Protein AF-A0A8S3X7R7-F1 (afdb_monomer)

Nearest PDB structures (foldseek):
  7pel-assembly1_E  TM=5.005E-01  e=1.404E-01  Simian T-lymphotropic virus 1
  1g5r-assembly1_A  TM=3.164E-01  e=2.857E+00  Salmonella enterica subsp. enterica serovar Typhimurium
  6lhm-assembly2_B  TM=2.869E-01  e=7.509E+00  Homo sapiens

Solvent-accessible surface area (backbone atoms only — not comparable to full-atom values): 9843 Å² total; per-residue (Å²): 130,89,85,86,84,90,83,76,96,70,80,46,75,48,43,58,48,53,54,53,45,43,74,74,70,60,42,27,81,91,52,63,39,82,46,80,44,70,63,54,79,78,71,70,49,66,67,43,53,52,52,29,53,76,38,16,34,46,78,44,64,46,65,82,93,42,48,78,58,58,32,34,54,62,64,37,33,50,62,49,28,53,51,38,32,53,50,41,51,53,52,50,42,70,77,36,78,97,58,78,92,49,80,88,48,47,62,62,39,44,51,58,14,41,69,69,30,73,40,72,66,35,53,53,52,8,30,39,74,37,19,66,40,69,77,36,94,72,74,61,63,72,80,76,48,59,86,48,60,89,72,63,72,81,81,76,75,77,82,78,77,81,131

Secondary structure (DSSP, 8-state):
------S-S---HHHHHHHHHHHHH---SSS-EEEEEE--GGG--HHHHHHHHHTTEEEEEEPTT-HHHH-HIIIIIHHHHHHHHHHHHHHHHHHSTT----HHHHHHHHHHHHHHH--HHHHHHHHHHTTTTTT-TTSS-GGGTGGGGGGPPPP--------

Mean predicted aligned error: 9.91 Å

Foldseek 3Di:
DDDDDDDDPDCQPLQVVLVVCCVPVVAALVRAAEDEEAPDPSNDDPVSCVVCVHRRYHYDHDDPPCCCQQPLCNVQQVVQLVVQLVVLLVVVCVVPPPDHDDPVCSVVSSVRSCVVRVDPVSNQVSCVRNCNVVNDPCSDPPVVCVVCVVVDDPPDDDPPDDD

Radius of gyration: 20.89 Å; Cα contacts (8 Å, |Δi|>4): 149; chains: 1; bounding box: 46×52×68 Å

Sequence (163 aa):
MVLDNCTSCHATILEKLVVHFQLHVKASLDDKVLLIADGHISHKGIESLTFAKEHGIIMVCLPPHCTHRMQPLDVSFYGPLKTYFNQEVSTWLKSHPGRVVTHFQIGAILNKAYGKAATVQTAVNGFQKTGLWPVDPYIFPDYLFEPAETTNIPMQQDRVDPE

pLDDT: mean 81.89, std 16.82, range [25.0, 97.25]

InterPro domains:
  IPR004875 DDE superfamily endonuclease domain [PF03184] (12-94)
  IPR050863 Centromere and Transposable Element-Derived Protein [PTHR19303] (28-135)

Structure (mmCIF, N/CA/C/O backbone):
data_AF-A0A8S3X7R7-F1
#
_entry.id   AF-A0A8S3X7R7-F1
#
loop_
_atom_site.group_PDB
_atom_site.id
_atom_site.type_symbol
_atom_site.label_atom_id
_atom_site.label_alt_id
_atom_site.label_comp_id
_atom_site.label_asym_id
_atom_site.label_entity_id
_atom_site.label_seq_id
_atom_site.pdbx_PDB_ins_code
_atom_site.Cartn_x
_atom_site.Cartn_y
_atom_site.Cartn_z
_atom_site.occupancy
_atom_site.B_iso_or_equiv
_atom_site.auth_seq_id
_atom_site.auth_comp_id
_atom_site.auth_asym_id
_atom_site.auth_atom_id
_atom_site.pdbx_PDB_model_num
ATOM 1 N N . MET A 1 1 ? -7.169 26.586 -6.317 1.00 26.69 1 MET A N 1
ATOM 2 C CA . MET A 1 1 ? -7.750 27.496 -5.312 1.00 26.69 1 MET A CA 1
ATOM 3 C C . MET A 1 1 ? -6.605 27.900 -4.408 1.00 26.69 1 MET A C 1
ATOM 5 O O . MET A 1 1 ? -5.852 27.023 -4.006 1.00 26.69 1 MET A O 1
ATOM 9 N N . VAL A 1 2 ? -6.386 29.205 -4.284 1.00 25.00 2 VAL A N 1
ATOM 10 C CA . VAL A 1 2 ? -5.193 29.835 -3.705 1.00 25.00 2 VAL A CA 1
ATOM 11 C C . VAL A 1 2 ? -4.925 29.290 -2.300 1.00 25.00 2 VAL A C 1
ATOM 13 O O . VAL A 1 2 ? -5.784 29.375 -1.429 1.00 25.00 2 VAL A O 1
ATOM 16 N N . LEU A 1 3 ? -3.746 28.696 -2.125 1.00 35.28 3 LEU A N 1
ATOM 17 C CA . LEU A 1 3 ? -3.129 28.476 -0.824 1.00 35.28 3 LEU A CA 1
ATOM 18 C C . LEU A 1 3 ? -2.437 29.787 -0.462 1.00 35.28 3 LEU A C 1
ATOM 20 O O . LEU A 1 3 ? -1.633 30.231 -1.270 1.00 35.28 3 LEU A O 1
ATOM 24 N N . ASP A 1 4 ? -2.782 30.386 0.680 1.00 36.09 4 ASP A N 1
ATOM 25 C CA . ASP A 1 4 ? -1.865 31.174 1.520 1.00 36.09 4 ASP A CA 1
ATOM 26 C C . ASP A 1 4 ? -2.567 31.632 2.812 1.00 36.09 4 AS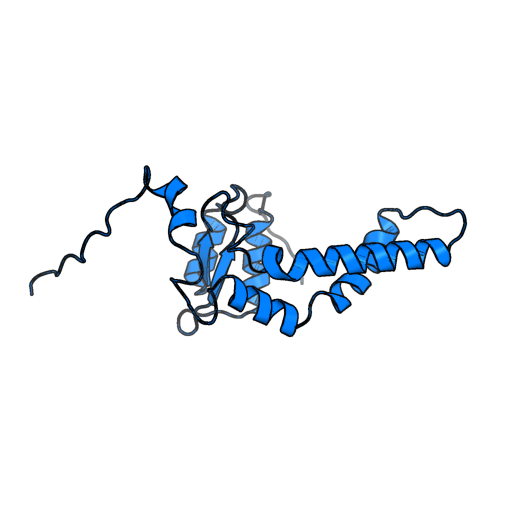P A C 1
ATOM 28 O O . ASP A 1 4 ? -3.463 32.474 2.790 1.00 36.09 4 ASP A O 1
ATOM 32 N N . ASN A 1 5 ? -2.170 31.054 3.953 1.00 36.00 5 ASN A N 1
ATOM 33 C CA . ASN A 1 5 ? -1.426 31.780 4.992 1.00 36.00 5 ASN A CA 1
ATOM 34 C C . ASN A 1 5 ? -1.022 30.850 6.151 1.00 36.00 5 ASN A C 1
ATOM 36 O O . ASN A 1 5 ? -1.768 30.594 7.089 1.00 36.00 5 ASN A O 1
ATOM 40 N N . CYS A 1 6 ? 0.199 30.337 6.010 1.00 37.16 6 CYS A N 1
ATOM 41 C CA . CYS A 1 6 ? 1.235 30.138 7.024 1.00 37.16 6 CYS A CA 1
ATOM 42 C C . CYS A 1 6 ? 0.872 30.349 8.515 1.00 37.16 6 CYS A C 1
ATOM 44 O O . CYS A 1 6 ? 0.793 31.483 8.976 1.00 37.16 6 CYS A O 1
ATOM 46 N N . THR A 1 7 ? 0.891 29.255 9.286 1.00 37.75 7 THR A N 1
ATOM 47 C CA . THR A 1 7 ? 1.747 29.115 10.482 1.00 37.75 7 THR A CA 1
ATOM 48 C C . THR A 1 7 ? 2.221 27.661 10.588 1.00 37.75 7 THR A C 1
ATOM 50 O O . THR A 1 7 ? 1.406 26.747 10.631 1.00 37.75 7 THR A O 1
ATOM 53 N N . SER A 1 8 ? 3.539 27.459 10.654 1.00 36.00 8 SER A N 1
ATOM 54 C CA . SER A 1 8 ? 4.262 26.179 10.798 1.00 36.00 8 SER A CA 1
ATOM 55 C C . SER A 1 8 ? 4.429 25.327 9.526 1.00 36.00 8 SER A C 1
ATOM 57 O O . SER A 1 8 ? 3.839 24.286 9.260 1.00 36.00 8 SER A O 1
ATOM 59 N N . CYS A 1 9 ? 5.355 25.808 8.714 1.00 41.84 9 CYS A N 1
ATOM 60 C CA . CYS A 1 9 ? 6.071 25.090 7.679 1.00 41.84 9 CYS A CA 1
ATOM 61 C C . CYS A 1 9 ? 6.810 23.854 8.235 1.00 41.84 9 CYS A C 1
ATOM 63 O O . CYS A 1 9 ? 7.997 23.930 8.518 1.00 41.84 9 CYS A O 1
ATOM 65 N N . HIS A 1 10 ? 6.116 22.718 8.358 1.00 44.34 10 HIS A N 1
ATOM 66 C CA . HIS A 1 10 ? 6.629 21.368 8.063 1.00 44.34 10 HIS A CA 1
ATOM 67 C C . HIS A 1 10 ? 5.488 20.334 8.085 1.00 44.34 10 HIS A C 1
ATOM 69 O O . HIS A 1 10 ? 5.605 19.298 8.732 1.00 44.34 10 HIS A O 1
ATOM 75 N N . ALA A 1 11 ? 4.382 20.606 7.374 1.00 52.28 11 ALA A N 1
ATOM 76 C CA . ALA A 1 11 ? 3.278 19.652 7.302 1.00 52.28 11 ALA A CA 1
ATOM 77 C C . ALA A 1 11 ? 3.799 18.289 6.834 1.00 52.28 11 ALA A C 1
ATOM 79 O O . ALA A 1 11 ? 4.305 18.153 5.706 1.00 52.28 11 ALA A O 1
ATOM 80 N N . THR A 1 12 ? 3.747 17.311 7.734 1.00 68.25 12 THR A N 1
ATOM 81 C CA . THR A 1 12 ? 4.330 15.994 7.504 1.00 68.25 12 THR A CA 1
ATOM 82 C C . THR A 1 12 ? 3.596 15.308 6.349 1.00 68.25 12 THR A C 1
ATOM 84 O O . THR A 1 12 ? 2.439 15.608 6.045 1.00 68.25 12 THR A O 1
ATOM 87 N N . ILE A 1 13 ? 4.263 14.381 5.651 1.00 76.12 13 ILE A N 1
ATOM 88 C CA . ILE A 1 13 ? 3.635 13.599 4.564 1.00 76.12 13 ILE A CA 1
ATOM 89 C C . ILE A 1 13 ? 2.326 12.952 5.048 1.00 76.12 13 ILE A C 1
ATOM 91 O O . ILE A 1 13 ? 1.363 12.862 4.289 1.00 76.12 1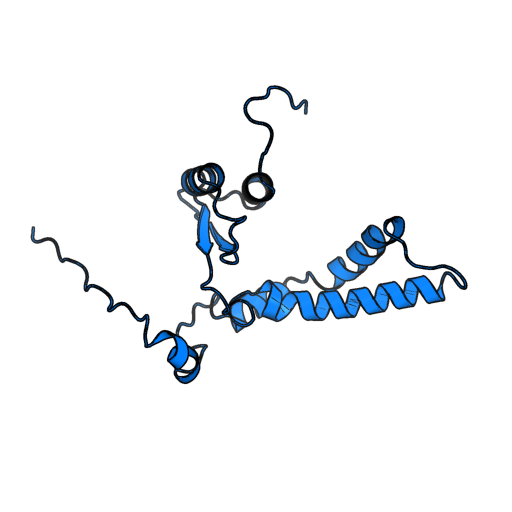3 ILE A O 1
ATOM 95 N N . LEU A 1 14 ? 2.285 12.575 6.326 1.00 75.62 14 LEU A N 1
ATOM 96 C CA . LEU A 1 14 ? 1.129 12.004 6.993 1.00 75.62 14 LEU A CA 1
ATOM 97 C C . LEU A 1 14 ? -0.069 12.957 7.057 1.00 75.62 14 LEU A C 1
ATOM 99 O O . LEU A 1 14 ? -1.162 12.552 6.686 1.00 75.62 14 LEU A O 1
ATOM 103 N N . GLU A 1 15 ? 0.101 14.209 7.486 1.00 80.62 15 GLU A N 1
ATOM 104 C CA . GLU A 1 15 ? -1.014 15.168 7.555 1.00 80.62 15 GLU A CA 1
ATOM 105 C C . GLU A 1 15 ? -1.656 15.364 6.182 1.00 80.62 15 GLU A C 1
ATOM 107 O O . GLU A 1 15 ? -2.875 15.273 6.031 1.00 80.62 15 GLU A O 1
ATOM 112 N N . LYS A 1 16 ? -0.824 15.541 5.148 1.00 84.69 16 LYS A N 1
ATOM 113 C CA . LYS A 1 16 ? -1.301 15.661 3.765 1.00 84.69 16 LYS A CA 1
ATOM 114 C C . LYS A 1 16 ? -2.025 14.398 3.309 1.00 84.69 16 LYS A C 1
ATOM 116 O O . LYS A 1 16 ? -3.032 14.502 2.611 1.00 84.69 16 LYS A O 1
ATOM 121 N N . LEU A 1 17 ? -1.531 13.224 3.701 1.00 85.44 17 LEU A N 1
ATOM 122 C CA . LEU A 1 17 ? -2.153 11.943 3.384 1.00 85.44 17 LEU A CA 1
ATOM 123 C C . LEU A 1 17 ? -3.517 11.796 4.062 1.00 85.44 17 LEU A C 1
ATOM 125 O O . LEU A 1 17 ? -4.467 11.422 3.387 1.00 85.44 17 LEU A O 1
ATOM 129 N N . VAL A 1 18 ? -3.636 12.105 5.355 1.00 87.31 18 VAL A N 1
ATOM 130 C CA . VAL A 1 18 ? -4.897 11.970 6.104 1.00 87.31 18 VAL A CA 1
ATOM 131 C C . VAL A 1 18 ? -5.944 12.956 5.582 1.00 87.31 18 VAL A C 1
ATOM 133 O O . VAL A 1 18 ? -7.088 12.567 5.353 1.00 87.31 18 VAL A O 1
ATOM 136 N N . VAL A 1 19 ? -5.554 14.201 5.294 1.00 89.56 19 VAL A N 1
ATOM 137 C CA . VAL A 1 19 ? -6.449 15.181 4.656 1.00 89.56 19 VAL A CA 1
ATOM 138 C C . VAL A 1 19 ? -6.891 14.685 3.278 1.00 89.56 19 VAL A C 1
ATOM 140 O O . VAL A 1 19 ? -8.078 14.704 2.957 1.00 89.56 19 VAL A O 1
ATOM 143 N N . HIS A 1 20 ? -5.959 14.188 2.461 1.00 90.69 20 HIS A N 1
ATOM 144 C CA . HIS A 1 20 ? -6.283 13.629 1.150 1.00 90.69 20 HIS A CA 1
ATOM 145 C C . HIS A 1 20 ? -7.201 12.402 1.246 1.00 90.69 20 HIS A C 1
ATOM 147 O O . HIS A 1 20 ? -8.137 12.276 0.457 1.00 90.69 20 HIS A O 1
ATOM 153 N N . PHE A 1 21 ? -6.963 11.522 2.217 1.00 90.50 21 PHE A N 1
ATOM 154 C CA . PHE A 1 21 ? -7.786 10.350 2.489 1.00 90.50 21 PHE A CA 1
ATOM 155 C C . PHE A 1 21 ? -9.215 10.764 2.838 1.00 90.50 21 PHE A C 1
ATOM 157 O O . PHE A 1 21 ? -10.155 10.276 2.213 1.00 90.50 21 PHE A O 1
ATOM 164 N N . GLN A 1 22 ? -9.380 11.740 3.735 1.00 93.00 22 GLN A N 1
ATOM 165 C CA . GLN A 1 22 ? -10.695 12.262 4.103 1.00 93.00 22 GLN A CA 1
ATOM 166 C C . GLN A 1 22 ? -11.445 12.861 2.906 1.00 93.00 22 GLN A C 1
ATOM 168 O O . GLN A 1 22 ? -12.646 12.639 2.765 1.00 93.00 22 GLN A O 1
ATOM 173 N N . LEU A 1 23 ? -10.754 13.563 2.002 1.00 93.88 23 LEU A N 1
ATOM 174 C CA . LEU A 1 23 ? -11.374 14.124 0.793 1.00 93.88 23 LEU A CA 1
ATOM 175 C C . LEU A 1 23 ? -11.974 13.054 -0.136 1.00 93.88 23 LEU A C 1
ATOM 177 O O . LEU A 1 23 ? -12.962 13.325 -0.820 1.00 93.88 23 LEU A O 1
ATOM 181 N N . HIS A 1 24 ? -11.387 11.855 -0.171 1.00 92.38 24 HIS A N 1
ATOM 182 C CA . HIS A 1 24 ? -11.822 10.774 -1.061 1.00 92.38 24 HIS A CA 1
ATOM 183 C C . HIS A 1 24 ? -12.814 9.831 -0.392 1.00 92.38 24 HIS A C 1
ATOM 185 O O . HIS A 1 24 ? -13.819 9.469 -0.999 1.00 92.38 24 HIS A O 1
ATOM 191 N N . VAL A 1 25 ? -12.529 9.442 0.848 1.00 91.88 25 VAL A N 1
ATOM 192 C CA . VAL A 1 25 ? -13.315 8.451 1.583 1.00 91.88 25 VAL A CA 1
ATOM 193 C C . VAL A 1 25 ? -14.543 9.074 2.236 1.00 91.88 25 VAL A C 1
ATOM 195 O O . VAL A 1 25 ? -15.574 8.416 2.311 1.00 91.88 25 VAL A O 1
ATOM 198 N N . LYS A 1 26 ? -14.461 10.353 2.629 1.00 93.38 26 LYS A N 1
ATOM 199 C CA . LYS A 1 26 ? -15.562 11.109 3.245 1.00 93.38 26 LYS A CA 1
ATOM 200 C C . LYS A 1 26 ? -16.119 10.416 4.492 1.00 93.38 26 LYS A C 1
ATOM 202 O O . LYS A 1 26 ? -17.333 10.303 4.645 1.00 93.38 26 LYS A O 1
ATOM 207 N N . ALA A 1 27 ? -15.222 9.969 5.371 1.00 94.19 27 ALA A N 1
ATOM 208 C CA . ALA A 1 27 ? -15.611 9.408 6.659 1.00 94.19 27 ALA A CA 1
ATOM 209 C C . ALA A 1 27 ? -16.369 10.451 7.496 1.00 94.19 27 ALA A C 1
ATOM 211 O O . ALA A 1 27 ? -16.226 11.663 7.296 1.00 94.19 27 ALA A O 1
ATOM 212 N N . SER A 1 28 ? -17.189 9.976 8.426 1.00 94.00 28 SER A N 1
ATOM 213 C CA . SER A 1 28 ? -17.938 10.821 9.352 1.00 94.00 28 SER A CA 1
ATOM 214 C C . SER A 1 28 ? -18.034 10.164 10.726 1.00 94.00 28 SER A C 1
ATOM 216 O O . SER A 1 28 ? -17.654 9.009 10.913 1.00 94.00 28 SER A O 1
ATOM 218 N N . LEU A 1 29 ? -18.542 10.894 11.719 1.00 93.56 29 LEU A N 1
ATOM 219 C CA . LEU A 1 29 ? -18.742 10.328 13.056 1.00 93.56 29 LEU A CA 1
ATOM 220 C C . LEU A 1 29 ? -19.816 9.229 13.078 1.00 93.56 29 LEU A C 1
ATOM 222 O O . LEU A 1 29 ? -19.720 8.329 13.916 1.00 93.56 29 LEU A O 1
ATOM 226 N N . ASP A 1 30 ? -20.771 9.285 12.146 1.00 95.19 30 ASP A N 1
ATOM 227 C CA . ASP A 1 30 ? -21.836 8.292 11.973 1.00 95.19 30 ASP A CA 1
ATOM 228 C C . ASP A 1 30 ? -21.395 7.108 11.093 1.00 95.19 30 ASP A C 1
ATOM 230 O O . ASP A 1 30 ? -21.836 5.981 11.309 1.00 95.19 30 ASP A O 1
ATOM 234 N N . ASP A 1 31 ? -20.488 7.348 10.140 1.00 93.75 31 ASP A N 1
ATOM 235 C CA . ASP A 1 31 ? -19.913 6.344 9.236 1.00 93.75 31 ASP A CA 1
ATOM 236 C C . ASP A 1 31 ? -18.383 6.380 9.306 1.00 93.75 31 ASP A C 1
ATOM 238 O O . ASP A 1 31 ? -17.693 7.082 8.554 1.00 93.75 31 ASP A O 1
ATOM 242 N N . LYS A 1 32 ? -17.861 5.674 10.310 1.00 93.75 32 LYS A N 1
ATOM 243 C CA . LYS A 1 32 ? -16.439 5.690 10.646 1.00 93.75 32 LYS A CA 1
ATOM 244 C C . LYS A 1 32 ? -15.646 4.798 9.711 1.00 93.75 32 LY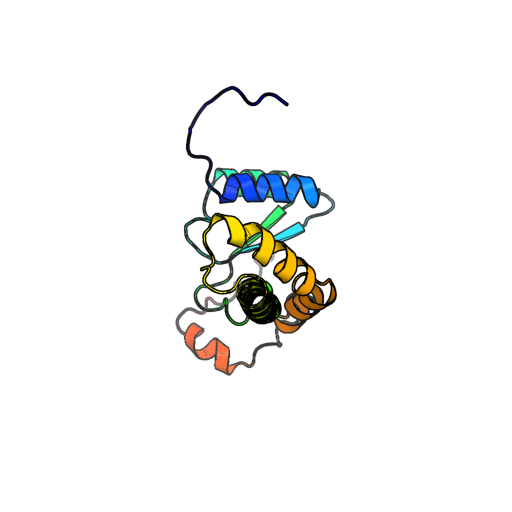S A C 1
ATOM 246 O O . LYS A 1 32 ? -16.058 3.686 9.391 1.00 93.75 32 LYS A O 1
ATOM 251 N N . VAL A 1 33 ? -14.431 5.232 9.386 1.00 93.38 33 VAL A N 1
ATOM 252 C CA . VAL A 1 33 ? -13.511 4.449 8.557 1.00 93.38 33 VAL A CA 1
ATOM 253 C C . VAL A 1 33 ? -12.245 4.103 9.315 1.00 93.38 33 VAL A C 1
ATOM 255 O O . VAL A 1 33 ? -11.641 4.942 9.979 1.00 93.38 33 VAL A O 1
ATOM 258 N N . LEU A 1 34 ? -11.822 2.850 9.180 1.00 90.56 34 LEU A N 1
ATOM 259 C CA . LEU A 1 34 ? -10.579 2.344 9.736 1.00 90.56 34 LEU A CA 1
ATOM 260 C C . LEU A 1 34 ? -9.412 2.598 8.770 1.00 90.56 34 LEU A C 1
ATOM 262 O O . LEU A 1 34 ? -9.402 2.094 7.647 1.00 90.56 34 LEU A O 1
ATOM 266 N N . LEU A 1 35 ? -8.407 3.343 9.226 1.00 89.31 35 LEU A N 1
ATOM 267 C CA . LEU A 1 35 ? -7.137 3.548 8.538 1.00 89.31 35 LEU A CA 1
ATOM 268 C C . LEU A 1 35 ? -6.039 2.756 9.255 1.00 89.31 35 LEU A C 1
ATOM 270 O O . LEU A 1 35 ? -5.676 3.061 10.391 1.00 89.31 35 LEU A O 1
ATOM 274 N N . ILE A 1 36 ? -5.501 1.745 8.576 1.00 86.06 36 ILE A N 1
ATOM 275 C CA . ILE A 1 36 ? -4.445 0.878 9.107 1.00 86.06 36 ILE A CA 1
ATOM 276 C C . ILE A 1 36 ? -3.108 1.318 8.519 1.00 86.06 36 ILE A C 1
ATOM 278 O O . ILE A 1 36 ? -2.963 1.390 7.298 1.00 86.06 36 ILE A O 1
ATOM 282 N N . ALA A 1 37 ? -2.134 1.592 9.380 1.00 81.19 37 ALA A N 1
ATOM 283 C CA . ALA A 1 37 ? -0.802 2.036 8.991 1.00 81.19 37 ALA A CA 1
ATOM 284 C C . ALA A 1 37 ? 0.289 1.170 9.637 1.00 81.19 37 ALA A C 1
ATOM 286 O O . ALA A 1 37 ? 0.065 0.526 10.666 1.00 81.19 37 ALA A O 1
ATOM 287 N N . ASP A 1 38 ? 1.491 1.159 9.055 1.00 73.44 38 ASP A N 1
ATOM 288 C CA . ASP A 1 38 ? 2.651 0.623 9.765 1.00 73.44 38 ASP A CA 1
ATOM 289 C C . ASP A 1 38 ? 2.998 1.526 10.963 1.00 73.44 38 ASP A C 1
ATOM 291 O O . ASP A 1 38 ? 2.712 2.727 10.985 1.00 73.44 38 ASP A O 1
ATOM 295 N N . GLY A 1 39 ? 3.580 0.946 12.012 1.00 62.31 39 GLY A N 1
ATOM 296 C CA . GLY A 1 39 ? 3.957 1.675 13.225 1.00 62.31 39 GLY A CA 1
ATOM 297 C C . GLY A 1 39 ? 5.152 2.624 13.061 1.00 62.31 39 GLY A C 1
ATOM 298 O O . GLY A 1 39 ? 5.781 2.966 14.070 1.00 62.31 39 GLY A O 1
ATOM 299 N N . HIS A 1 40 ? 5.521 3.020 11.835 1.00 66.06 40 HIS A N 1
ATOM 300 C CA . HIS A 1 40 ? 6.682 3.868 11.603 1.00 66.06 40 HIS A CA 1
ATOM 301 C C . HIS A 1 40 ? 6.497 5.263 12.224 1.00 66.06 40 HIS A C 1
ATOM 303 O O . HIS A 1 40 ? 5.404 5.820 12.300 1.00 66.06 40 HIS A O 1
ATOM 309 N N . ILE A 1 41 ? 7.596 5.835 12.724 1.00 53.44 41 ILE A N 1
ATOM 310 C CA . ILE A 1 41 ? 7.612 7.050 13.557 1.00 53.44 41 ILE A CA 1
ATOM 311 C C . ILE A 1 41 ? 7.048 8.269 12.804 1.00 53.44 41 ILE A C 1
ATOM 313 O O . ILE A 1 41 ? 6.483 9.164 13.428 1.00 53.44 41 ILE A O 1
ATOM 317 N N . SER A 1 42 ? 7.106 8.265 11.469 1.00 60.59 42 SER A N 1
ATOM 318 C CA . SER A 1 42 ? 6.483 9.272 10.601 1.00 60.59 42 SER A CA 1
ATOM 319 C C . SER A 1 42 ? 4.957 9.347 10.714 1.00 60.59 42 SER A C 1
ATOM 321 O O . SER A 1 42 ? 4.378 10.302 10.209 1.00 60.59 42 SER A O 1
ATOM 323 N N . HIS A 1 43 ? 4.304 8.369 11.354 1.00 58.28 43 HIS A N 1
ATOM 324 C CA . HIS A 1 43 ? 2.844 8.270 11.485 1.00 58.28 43 HIS A CA 1
ATOM 325 C C . HIS A 1 43 ? 2.293 8.846 12.803 1.00 58.28 43 HIS A C 1
ATOM 327 O O . HIS A 1 43 ? 1.132 8.634 13.140 1.00 58.28 43 HIS A O 1
ATOM 333 N N . LYS A 1 44 ? 3.121 9.563 13.575 1.00 62.53 44 LYS A N 1
ATOM 334 C CA . LYS A 1 44 ? 2.800 9.999 14.947 1.00 62.53 44 LYS A CA 1
ATOM 335 C C . LYS A 1 44 ? 2.679 11.520 15.090 1.00 62.53 44 LYS A C 1
ATOM 337 O O . LYS A 1 44 ? 3.125 12.089 16.083 1.00 62.53 44 LYS A O 1
ATOM 342 N N . GLY A 1 45 ? 2.089 12.187 14.098 1.00 72.88 45 GLY A N 1
ATOM 343 C CA . GLY A 1 45 ? 1.738 13.603 14.209 1.00 72.88 45 GLY A CA 1
ATOM 344 C C . GLY A 1 45 ? 0.468 13.776 15.042 1.00 72.88 45 GLY A C 1
ATOM 345 O O . GLY A 1 45 ? -0.592 13.305 14.628 1.00 72.88 45 GLY A O 1
ATOM 346 N N . ILE A 1 46 ? 0.548 14.455 16.191 1.00 81.62 46 ILE A N 1
ATOM 347 C CA . ILE A 1 46 ? -0.620 14.719 17.058 1.00 81.62 46 ILE A CA 1
ATOM 348 C C . ILE A 1 46 ? -1.746 15.387 16.261 1.00 81.62 46 ILE A C 1
ATOM 350 O O . ILE A 1 46 ? -2.898 14.983 16.370 1.00 81.62 46 ILE A O 1
ATOM 354 N N . GLU A 1 47 ? -1.405 16.345 15.400 1.00 83.94 47 GLU A N 1
ATOM 355 C CA . GLU A 1 47 ? -2.368 17.067 14.564 1.00 83.94 47 GLU A CA 1
ATOM 356 C C . GLU A 1 47 ? -3.126 16.137 13.609 1.00 83.94 47 GLU A C 1
ATOM 358 O O . GLU A 1 47 ? -4.349 16.205 13.521 1.00 83.94 47 GLU A O 1
ATOM 363 N N . SER A 1 48 ? -2.424 15.205 12.956 1.00 83.06 48 SER A N 1
ATOM 364 C CA . SER A 1 48 ? -3.051 14.226 12.060 1.00 83.06 48 SER A CA 1
ATOM 365 C C . SER A 1 48 ? -3.998 13.270 12.791 1.00 83.06 48 SER A C 1
ATOM 367 O O . SER A 1 48 ? -5.044 12.918 12.251 1.00 83.06 48 SER A O 1
ATOM 369 N N . LEU A 1 49 ? -3.665 12.890 14.031 1.00 86.19 49 LEU A N 1
ATOM 370 C CA . LEU A 1 49 ? -4.492 12.005 14.847 1.00 86.19 49 LEU A CA 1
ATOM 371 C C . LEU A 1 49 ? -5.747 12.727 15.347 1.00 86.19 49 LEU A C 1
ATOM 373 O O . LEU A 1 49 ? -6.838 12.160 15.311 1.00 86.19 49 LEU A O 1
ATOM 377 N N . THR A 1 50 ? -5.600 13.981 15.782 1.00 89.06 50 THR A N 1
ATOM 378 C CA . THR A 1 50 ? -6.729 14.839 16.160 1.00 89.06 50 THR A CA 1
ATOM 379 C C . THR A 1 50 ? -7.659 15.044 14.970 1.00 89.06 50 THR A C 1
ATOM 381 O O . THR A 1 50 ? -8.851 14.766 15.083 1.00 89.06 50 THR A O 1
ATOM 384 N N . PHE A 1 51 ? -7.109 15.407 13.806 1.00 90.44 51 PHE A N 1
ATOM 385 C CA . PHE A 1 51 ? -7.884 15.568 12.578 1.00 90.44 51 PHE A CA 1
ATOM 386 C C . PHE A 1 51 ? -8.625 14.279 12.205 1.00 90.44 51 PHE A C 1
ATOM 388 O O . PHE A 1 51 ? -9.824 14.318 11.934 1.00 90.44 51 PHE A O 1
ATOM 395 N N . ALA A 1 52 ? -7.941 13.130 12.225 1.00 90.56 52 ALA A N 1
ATOM 396 C CA . ALA A 1 52 ? -8.554 11.836 11.943 1.00 90.56 52 ALA A CA 1
ATOM 397 C C . ALA A 1 52 ? -9.736 11.559 12.886 1.00 90.56 52 ALA A C 1
ATOM 399 O O . ALA A 1 52 ? -10.836 11.258 12.424 1.00 90.56 52 ALA A O 1
ATOM 400 N N . LYS A 1 53 ? -9.540 11.746 14.198 1.00 91.25 53 LYS A N 1
ATOM 401 C CA . LYS A 1 53 ? -10.577 11.526 15.213 1.00 91.25 53 LYS A CA 1
ATOM 402 C C . LYS A 1 53 ? -11.800 12.423 15.007 1.00 91.25 53 LYS A C 1
ATOM 404 O O . LYS A 1 53 ? -12.923 11.934 15.102 1.00 91.25 53 LYS A O 1
ATOM 409 N N . GLU A 1 54 ? -11.592 13.706 14.719 1.00 93.81 54 GLU A N 1
ATOM 410 C CA . GLU A 1 54 ? -12.670 14.679 14.482 1.00 93.81 54 GLU A CA 1
ATOM 411 C C . GLU A 1 54 ? -13.497 14.357 13.228 1.00 93.81 54 GLU A C 1
ATOM 413 O O . GLU A 1 54 ? -14.689 14.652 13.186 1.00 93.81 54 GLU A O 1
ATOM 418 N N . HIS A 1 55 ? -12.893 13.694 12.239 1.00 93.88 55 HIS A N 1
ATOM 419 C CA . HIS A 1 55 ? -13.539 13.321 10.978 1.00 93.88 55 HIS A CA 1
ATOM 420 C C . HIS A 1 55 ? -14.025 11.861 10.942 1.00 93.88 55 HIS A C 1
ATOM 422 O O . HIS A 1 55 ? -14.406 11.366 9.885 1.00 93.88 55 HIS A O 1
ATOM 428 N N . GLY A 1 56 ? -14.024 11.152 12.076 1.00 93.31 56 GLY A N 1
ATOM 429 C CA . GLY A 1 56 ? -14.493 9.762 12.144 1.00 93.31 56 GLY A CA 1
ATOM 430 C C . GLY A 1 56 ? -13.534 8.728 11.544 1.00 93.31 56 GLY A C 1
ATOM 431 O O . GLY A 1 56 ? -13.935 7.601 11.260 1.00 93.31 56 GLY A O 1
ATOM 432 N N . ILE A 1 57 ? -12.260 9.078 11.371 1.00 93.94 57 ILE A N 1
ATOM 433 C CA . ILE A 1 57 ? -11.208 8.152 10.951 1.00 93.94 57 ILE A CA 1
ATOM 434 C C . ILE A 1 57 ? -10.574 7.525 12.197 1.00 93.94 57 ILE A C 1
ATOM 436 O O . ILE A 1 57 ? -9.979 8.204 13.035 1.00 93.94 57 ILE A O 1
ATOM 440 N N . ILE A 1 58 ? -10.667 6.203 12.303 1.00 90.81 58 ILE A N 1
ATOM 441 C CA . ILE A 1 58 ? -10.018 5.414 13.349 1.00 90.81 58 ILE A CA 1
ATOM 442 C C . ILE A 1 58 ? -8.647 4.996 12.826 1.00 90.81 58 ILE A C 1
ATOM 444 O O . ILE A 1 58 ? -8.559 4.214 11.884 1.00 90.81 58 ILE A O 1
ATOM 448 N N . MET A 1 59 ? -7.572 5.504 13.425 1.00 87.06 59 MET A N 1
ATOM 449 C CA . MET A 1 59 ? -6.211 5.120 13.048 1.00 87.06 59 MET A CA 1
ATOM 450 C C . MET A 1 59 ? -5.710 3.964 13.913 1.00 87.06 59 MET A C 1
ATOM 452 O O . MET A 1 59 ? -5.701 4.065 15.140 1.00 87.06 59 MET A O 1
ATOM 456 N N . VAL A 1 60 ? -5.253 2.887 13.273 1.00 85.19 60 VAL A N 1
ATOM 457 C CA . VAL A 1 60 ? -4.629 1.735 13.938 1.00 85.19 60 VAL A CA 1
ATOM 458 C C . VAL A 1 60 ? -3.245 1.498 13.351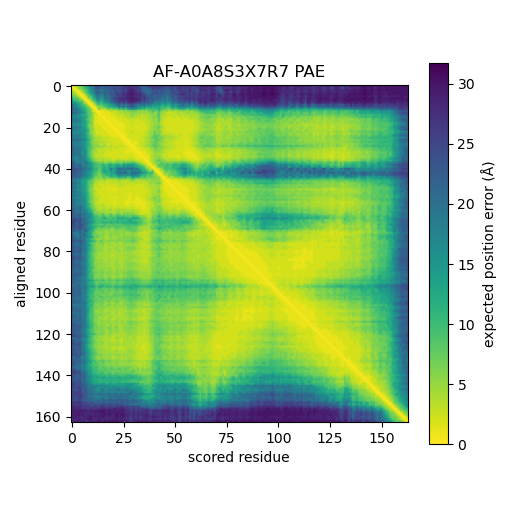 1.00 85.19 60 VAL A C 1
ATOM 460 O O . VAL A 1 60 ? -3.083 1.352 12.140 1.00 85.19 60 VAL A O 1
ATOM 463 N N . CYS A 1 61 ? -2.243 1.432 14.223 1.00 81.75 61 CYS A N 1
ATOM 464 C CA . CYS A 1 61 ? -0.880 1.090 13.842 1.00 81.75 61 CYS A CA 1
ATOM 465 C C . CYS A 1 61 ? -0.635 -0.397 14.082 1.00 81.75 61 CYS A C 1
ATOM 467 O O . CYS A 1 61 ? -0.852 -0.891 15.189 1.00 81.75 61 CYS A O 1
ATOM 469 N N . LEU A 1 62 ? -0.148 -1.101 13.061 1.00 78.69 62 LEU A N 1
ATOM 470 C CA . LEU A 1 62 ? 0.236 -2.500 13.205 1.00 78.69 62 LEU A CA 1
ATOM 471 C C . LEU A 1 62 ? 1.469 -2.635 14.117 1.00 78.69 62 LEU A C 1
ATOM 473 O O . LEU A 1 62 ? 2.364 -1.778 14.072 1.00 78.69 62 LEU A O 1
ATOM 477 N N . PRO A 1 63 ? 1.550 -3.712 14.920 1.00 72.81 63 PRO A N 1
ATOM 478 C CA . PRO A 1 63 ? 2.728 -4.002 15.721 1.00 72.81 63 PRO A CA 1
ATOM 479 C C . PRO A 1 63 ? 3.980 -4.133 14.840 1.00 72.81 63 PRO A C 1
ATOM 481 O O . PRO A 1 63 ? 3.898 -4.547 13.672 1.00 72.81 63 PRO A O 1
ATOM 484 N N . PRO A 1 64 ? 5.156 -3.771 15.382 1.00 68.69 64 PRO A N 1
ATOM 485 C CA . PRO A 1 64 ? 6.404 -3.841 14.640 1.00 68.69 64 PRO A CA 1
ATOM 486 C C . PRO A 1 64 ? 6.672 -5.272 14.159 1.00 68.69 64 PRO A C 1
ATOM 488 O O . PRO A 1 64 ? 6.309 -6.245 14.811 1.00 68.69 64 PRO A O 1
ATOM 491 N N . HIS A 1 65 ? 7.321 -5.393 13.000 1.00 66.75 65 HIS A N 1
ATOM 492 C CA . HIS A 1 65 ? 7.704 -6.668 12.375 1.00 66.75 65 HIS A CA 1
ATOM 493 C C . HIS A 1 65 ? 6.548 -7.593 11.931 1.00 66.75 65 HIS A C 1
ATOM 495 O O . HIS A 1 65 ? 6.811 -8.658 11.372 1.00 66.75 65 HIS A O 1
ATOM 501 N N . CYS A 1 66 ? 5.283 -7.171 12.035 1.00 69.25 66 CYS A N 1
ATOM 502 C CA . CYS A 1 66 ? 4.121 -7.940 11.556 1.00 69.25 66 CYS A CA 1
ATOM 503 C C . CYS A 1 66 ? 3.635 -7.549 10.146 1.00 69.25 66 CYS A C 1
ATOM 505 O O . CYS A 1 66 ? 2.745 -8.197 9.593 1.00 69.25 66 CYS A O 1
ATOM 507 N N . THR A 1 67 ? 4.237 -6.525 9.533 1.00 71.62 67 THR A N 1
ATOM 508 C CA . THR A 1 67 ? 3.860 -5.966 8.220 1.00 71.62 67 THR A CA 1
ATOM 509 C C . THR A 1 67 ? 3.733 -7.023 7.122 1.00 71.62 67 THR A C 1
ATOM 511 O O . THR A 1 67 ? 2.723 -7.079 6.431 1.00 71.62 67 THR A O 1
ATOM 514 N N . HIS A 1 68 ? 4.700 -7.938 7.024 1.00 73.12 68 HIS A N 1
ATOM 515 C CA . HIS A 1 68 ? 4.729 -8.994 6.006 1.00 73.12 68 HIS A CA 1
ATOM 516 C C . HIS A 1 68 ? 3.535 -9.970 6.045 1.00 73.12 68 HIS A C 1
ATOM 518 O O . HIS A 1 68 ? 3.363 -10.748 5.109 1.00 73.12 68 HIS A O 1
ATOM 524 N N . ARG A 1 69 ? 2.729 -9.950 7.116 1.00 75.94 69 ARG A N 1
ATOM 525 C CA . ARG A 1 69 ? 1.536 -10.797 7.271 1.00 75.94 69 ARG A CA 1
ATOM 526 C C . ARG A 1 69 ? 0.245 -10.025 7.447 1.00 75.94 69 ARG A C 1
ATOM 528 O O . ARG A 1 69 ? -0.781 -10.497 6.981 1.00 75.94 69 ARG A O 1
ATOM 535 N N . MET A 1 70 ? 0.287 -8.883 8.130 1.00 78.25 70 MET A N 1
ATOM 536 C CA . MET A 1 70 ? -0.916 -8.126 8.482 1.00 78.25 70 MET A CA 1
ATOM 537 C C . MET A 1 70 ? -1.164 -6.912 7.592 1.00 78.25 70 MET A C 1
ATOM 539 O O . MET A 1 70 ? -2.263 -6.374 7.625 1.00 78.25 70 MET A O 1
ATOM 543 N N . GLN A 1 71 ? -0.186 -6.472 6.794 1.00 84.31 71 GLN A N 1
ATOM 544 C CA . GLN A 1 71 ? -0.360 -5.315 5.922 1.00 84.31 71 GLN A CA 1
ATOM 545 C C . GLN A 1 71 ? -0.880 -5.762 4.546 1.00 84.31 71 GLN A C 1
ATOM 547 O O . GLN A 1 71 ? -0.138 -6.398 3.789 1.00 84.31 71 GLN A O 1
ATOM 552 N N . PRO A 1 72 ? -2.127 -5.413 4.166 1.00 86.31 72 PRO A N 1
ATOM 553 C CA . PRO A 1 72 ? -2.729 -5.890 2.917 1.00 86.31 72 PRO A CA 1
ATOM 554 C C . PRO A 1 72 ? -1.913 -5.528 1.675 1.00 86.31 72 PRO A C 1
ATOM 556 O O . PRO A 1 72 ? -1.841 -6.309 0.721 1.00 86.31 72 PRO A O 1
ATOM 559 N N . LEU A 1 73 ? -1.269 -4.356 1.699 1.00 86.00 73 LEU A N 1
ATOM 560 C CA . LEU A 1 73 ? -0.416 -3.879 0.612 1.00 86.00 73 LEU A CA 1
ATOM 561 C C . LEU A 1 73 ? 0.800 -4.789 0.390 1.00 86.00 73 LEU A C 1
ATOM 563 O O . LEU A 1 73 ? 1.097 -5.136 -0.754 1.00 86.00 73 LEU A O 1
ATOM 567 N N . ASP A 1 74 ? 1.459 -5.230 1.460 1.00 86.62 74 ASP A N 1
ATOM 568 C CA . ASP A 1 74 ? 2.610 -6.132 1.369 1.00 86.62 74 ASP A CA 1
ATOM 569 C C . ASP A 1 74 ? 2.208 -7.545 0.963 1.00 86.62 74 ASP A C 1
ATOM 571 O O . ASP A 1 74 ? 2.877 -8.166 0.136 1.00 86.62 74 ASP A O 1
ATOM 575 N N . VAL A 1 75 ? 1.076 -8.030 1.474 1.00 85.94 75 VAL A N 1
ATOM 576 C CA . VAL A 1 75 ? 0.599 -9.392 1.206 1.00 85.94 75 VAL A CA 1
ATOM 577 C C . VAL A 1 75 ? 0.094 -9.571 -0.228 1.00 85.94 75 VAL A C 1
ATOM 579 O O . VAL A 1 75 ? 0.238 -10.652 -0.804 1.00 85.94 75 VAL A O 1
ATOM 582 N N . SER A 1 76 ? -0.520 -8.542 -0.821 1.00 89.06 76 SER A N 1
ATOM 583 C CA . SER A 1 76 ? -1.248 -8.696 -2.090 1.00 89.06 76 SER A CA 1
ATOM 584 C C . SER A 1 76 ? -0.824 -7.753 -3.208 1.00 89.06 76 SER A C 1
ATOM 586 O O . SER A 1 76 ? -0.890 -8.148 -4.369 1.00 89.06 76 SER A O 1
ATOM 588 N N . PHE A 1 77 ? -0.377 -6.533 -2.907 1.00 91.62 77 PHE A N 1
ATOM 589 C CA . PHE A 1 77 ? -0.244 -5.478 -3.912 1.00 91.62 77 PHE A CA 1
ATOM 590 C C . PHE A 1 77 ? 1.195 -5.284 -4.405 1.00 91.62 77 PHE A C 1
ATOM 592 O O . PHE A 1 77 ? 1.425 -5.210 -5.617 1.00 91.62 77 PHE A O 1
ATOM 599 N N . TYR A 1 78 ? 2.184 -5.252 -3.506 1.00 89.62 78 TYR A N 1
ATOM 600 C CA . TYR A 1 78 ? 3.567 -4.949 -3.893 1.00 89.62 78 TYR A CA 1
ATOM 601 C C . TYR A 1 78 ? 4.223 -6.036 -4.752 1.00 89.62 78 TYR A C 1
ATOM 603 O O . TYR A 1 78 ? 5.006 -5.710 -5.647 1.00 89.62 78 TYR A O 1
ATOM 611 N N . GLY A 1 79 ? 3.880 -7.311 -4.545 1.00 92.12 79 GLY A N 1
ATOM 612 C CA . GLY A 1 79 ? 4.363 -8.415 -5.385 1.00 92.12 79 GLY A CA 1
ATOM 613 C C . GLY A 1 79 ? 3.977 -8.244 -6.865 1.00 92.12 79 GLY A C 1
ATOM 614 O O . GLY A 1 79 ? 4.864 -8.160 -7.727 1.00 92.12 79 GLY A O 1
ATOM 615 N N . PRO A 1 80 ? 2.672 -8.135 -7.181 1.00 93.75 80 PRO A N 1
ATOM 616 C CA . PRO A 1 80 ? 2.199 -7.827 -8.528 1.00 93.75 80 PRO A CA 1
ATOM 617 C C . PRO A 1 80 ? 2.740 -6.504 -9.074 1.00 93.75 80 PRO A C 1
ATOM 619 O O . PRO A 1 80 ? 3.210 -6.474 -10.210 1.00 93.75 80 PRO A O 1
ATOM 622 N N . LEU A 1 81 ? 2.757 -5.430 -8.273 1.00 95.94 81 LEU A N 1
ATOM 623 C CA . LEU A 1 81 ? 3.274 -4.132 -8.715 1.00 95.94 81 LEU A CA 1
ATOM 624 C C . LEU A 1 81 ? 4.732 -4.228 -9.170 1.00 95.94 81 LEU A C 1
ATOM 626 O O . LEU A 1 81 ? 5.057 -3.767 -10.261 1.00 95.94 81 LEU A O 1
ATOM 630 N N . LYS A 1 82 ? 5.603 -4.870 -8.381 1.00 94.62 82 LYS A N 1
ATOM 631 C CA . LYS A 1 82 ? 7.015 -5.079 -8.738 1.00 94.62 82 LYS A CA 1
ATOM 632 C C . LYS A 1 82 ? 7.151 -5.883 -10.030 1.00 94.62 82 LYS A C 1
ATOM 634 O O . LYS A 1 82 ? 7.978 -5.559 -10.881 1.00 94.62 82 LYS A O 1
ATOM 639 N N . THR A 1 83 ? 6.320 -6.909 -10.189 1.00 96.62 83 THR A N 1
ATOM 640 C CA . THR A 1 83 ? 6.312 -7.762 -11.382 1.00 96.62 83 THR A CA 1
ATOM 641 C C . THR A 1 83 ? 5.932 -6.964 -12.626 1.00 96.62 83 THR A C 1
ATOM 643 O O . THR A 1 83 ? 6.684 -6.953 -13.601 1.00 96.62 83 THR A O 1
ATOM 646 N N . TYR A 1 84 ? 4.813 -6.240 -12.587 1.00 97.06 84 TYR A N 1
ATOM 647 C CA . TYR A 1 84 ? 4.364 -5.426 -13.715 1.00 97.06 84 TYR A CA 1
ATOM 648 C C . TYR A 1 84 ? 5.300 -4.258 -13.991 1.00 97.06 84 TYR A C 1
ATOM 650 O O . TYR A 1 84 ? 5.568 -3.958 -15.149 1.00 97.06 84 TYR A O 1
ATOM 658 N N . PHE A 1 85 ? 5.871 -3.643 -12.958 1.00 97.25 85 PHE A N 1
ATOM 659 C CA . PHE A 1 85 ? 6.859 -2.587 -13.131 1.00 97.25 85 PHE A CA 1
ATOM 660 C C . PHE A 1 85 ? 8.078 -3.091 -13.906 1.00 97.25 85 PHE A C 1
ATOM 662 O O . PHE A 1 85 ? 8.458 -2.490 -14.906 1.00 97.25 85 PHE A O 1
ATOM 669 N N . ASN A 1 86 ? 8.632 -4.249 -13.534 1.00 96.50 86 ASN A N 1
ATOM 670 C CA . ASN A 1 86 ? 9.756 -4.851 -14.255 1.00 96.50 86 ASN A CA 1
ATOM 671 C C . ASN A 1 86 ? 9.408 -5.204 -15.714 1.00 96.50 86 ASN A C 1
ATOM 673 O O . ASN A 1 86 ? 10.249 -5.067 -16.609 1.00 96.50 86 ASN A O 1
ATOM 677 N N . GLN A 1 87 ? 8.169 -5.629 -15.975 1.00 97.06 87 GLN A N 1
ATOM 678 C CA . GLN A 1 87 ? 7.684 -5.895 -17.332 1.00 97.06 87 GLN A CA 1
ATOM 679 C C . GLN A 1 87 ? 7.572 -4.609 -18.163 1.00 97.06 87 GLN A C 1
ATOM 681 O O . GLN A 1 87 ? 8.013 -4.584 -19.315 1.00 97.06 87 GLN A O 1
ATOM 686 N N . GLU A 1 88 ? 7.031 -3.531 -17.591 1.00 96.75 88 GLU A N 1
ATOM 687 C CA . GLU A 1 88 ? 6.921 -2.229 -18.257 1.00 96.75 88 GLU A CA 1
ATOM 688 C C . GLU A 1 88 ? 8.299 -1.604 -18.510 1.00 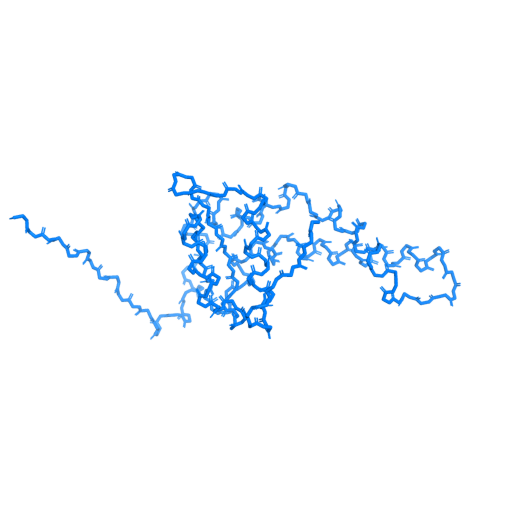96.75 88 GLU A C 1
ATOM 690 O O . GLU A 1 88 ? 8.545 -1.097 -19.603 1.00 96.75 88 GLU A O 1
ATOM 695 N N . VAL A 1 89 ? 9.233 -1.719 -17.558 1.00 96.31 89 VAL A N 1
ATOM 696 C CA . VAL A 1 89 ? 10.643 -1.329 -17.742 1.00 96.31 89 VAL A CA 1
ATOM 697 C C . VAL A 1 89 ? 11.255 -2.086 -18.922 1.00 96.31 89 VAL A C 1
ATOM 699 O O . VAL A 1 89 ? 11.830 -1.476 -19.822 1.00 96.31 89 VAL A O 1
ATOM 702 N N . SER A 1 90 ? 11.092 -3.411 -18.960 1.00 95.62 90 SER A N 1
ATOM 703 C CA . SER A 1 90 ? 11.628 -4.251 -20.039 1.00 95.62 90 SER A CA 1
ATOM 704 C C . SER A 1 90 ? 11.021 -3.899 -21.399 1.00 95.62 90 SER A C 1
ATOM 706 O O . SER A 1 90 ? 11.720 -3.867 -22.411 1.00 95.62 90 SER A O 1
ATOM 708 N N . THR A 1 91 ? 9.720 -3.611 -21.430 1.00 96.00 91 THR A N 1
ATOM 709 C CA . THR A 1 91 ? 9.004 -3.182 -22.638 1.00 96.00 91 THR A CA 1
ATOM 710 C C . THR A 1 91 ? 9.522 -1.831 -23.123 1.00 96.00 91 THR A C 1
ATOM 712 O O . THR A 1 91 ? 9.815 -1.665 -24.309 1.00 96.00 91 THR A O 1
ATOM 715 N N . TRP A 1 92 ? 9.713 -0.883 -22.203 1.00 96.69 92 TRP A N 1
ATOM 716 C CA . TRP A 1 92 ? 10.252 0.432 -22.522 1.00 96.69 92 TRP A CA 1
ATOM 717 C C . TRP A 1 92 ? 11.662 0.334 -23.114 1.00 96.69 92 TRP A C 1
ATOM 719 O O . TRP A 1 92 ? 11.897 0.893 -24.184 1.00 96.69 92 TRP A O 1
ATOM 729 N N . LEU A 1 93 ? 12.556 -0.447 -22.496 1.00 96.12 93 LEU A N 1
ATOM 730 C CA . LEU A 1 93 ? 13.928 -0.652 -22.978 1.00 96.12 93 LEU A CA 1
ATOM 731 C C . LEU A 1 93 ? 13.972 -1.290 -24.375 1.00 96.12 93 LEU A C 1
ATOM 733 O O . LEU A 1 93 ? 14.750 -0.857 -25.220 1.00 96.12 93 LEU A O 1
ATOM 737 N N . LYS A 1 94 ? 13.099 -2.266 -24.658 1.00 95.44 94 LYS A N 1
ATOM 738 C CA . LYS A 1 94 ? 12.990 -2.880 -25.996 1.00 95.44 94 LYS A CA 1
ATOM 739 C C . LYS A 1 94 ? 12.542 -1.882 -27.066 1.00 95.44 94 LYS A C 1
ATOM 741 O O . LYS A 1 94 ? 13.033 -1.931 -28.186 1.00 95.44 94 LYS A O 1
ATOM 746 N N . SER A 1 95 ? 11.624 -0.979 -26.720 1.00 95.31 95 SER A N 1
ATOM 747 C CA . SER A 1 95 ? 11.146 0.073 -27.634 1.00 95.31 95 SER A CA 1
ATOM 748 C C . SER A 1 95 ? 12.119 1.250 -27.804 1.00 95.31 95 SER A C 1
ATOM 750 O O . SER A 1 95 ? 11.947 2.048 -28.721 1.00 95.31 95 SER A O 1
ATOM 752 N N . HIS A 1 96 ? 13.146 1.354 -26.953 1.00 94.69 96 HIS A N 1
ATOM 753 C CA . HIS A 1 96 ? 14.128 2.442 -26.953 1.00 94.69 96 HIS A CA 1
ATOM 754 C C . HIS A 1 96 ? 15.564 1.892 -26.862 1.00 94.69 96 HIS A C 1
ATOM 756 O O . HIS A 1 96 ? 16.237 2.081 -25.843 1.00 94.69 96 HIS A O 1
ATOM 762 N N . PRO A 1 97 ? 16.059 1.209 -27.911 1.00 93.62 97 PRO A N 1
ATOM 763 C CA . PRO A 1 97 ? 17.391 0.616 -27.898 1.00 93.62 97 PRO A CA 1
ATOM 764 C C . PRO A 1 97 ? 18.480 1.673 -27.657 1.00 93.62 97 PRO A C 1
ATOM 766 O O . PRO A 1 97 ? 18.438 2.772 -28.209 1.00 93.62 97 PRO A O 1
ATOM 769 N N . GLY A 1 98 ? 19.456 1.340 -26.807 1.00 92.81 98 GLY A N 1
ATOM 770 C CA . GLY A 1 98 ? 20.570 2.228 -26.450 1.00 92.81 98 GLY A CA 1
ATOM 771 C C . GLY A 1 98 ? 20.234 3.319 -25.427 1.00 92.81 98 GLY A C 1
ATOM 772 O O . GLY A 1 98 ? 21.099 4.129 -25.103 1.00 92.81 98 GLY A O 1
ATOM 773 N N . ARG A 1 99 ? 19.004 3.355 -24.896 1.00 93.88 99 ARG A N 1
ATOM 774 C CA . ARG A 1 99 ? 18.606 4.280 -23.827 1.00 93.88 99 ARG A CA 1
ATOM 775 C C . ARG A 1 99 ? 18.481 3.575 -22.482 1.00 93.88 99 ARG A C 1
ATOM 777 O O . ARG A 1 99 ? 18.191 2.386 -22.405 1.00 93.88 99 ARG A O 1
ATOM 784 N N . VAL A 1 100 ? 18.650 4.353 -21.416 1.00 92.81 100 VAL A N 1
ATOM 785 C CA . VAL A 1 100 ? 18.423 3.931 -20.028 1.00 92.81 100 VAL A CA 1
ATOM 786 C C . VAL A 1 100 ? 17.167 4.596 -19.474 1.00 92.81 100 VAL A C 1
ATOM 788 O O . VAL A 1 100 ? 16.818 5.709 -19.871 1.00 92.81 100 VAL A O 1
ATOM 791 N N . VAL A 1 101 ? 16.486 3.916 -18.553 1.00 93.62 101 VAL A N 1
ATOM 792 C CA . VAL A 1 101 ? 15.353 4.496 -17.823 1.00 93.62 101 VAL A CA 1
ATOM 793 C C . VAL A 1 101 ? 15.890 5.515 -16.823 1.00 93.62 101 VAL A C 1
ATOM 795 O O . VAL A 1 101 ? 16.735 5.191 -15.992 1.00 93.62 101 VAL A O 1
ATOM 798 N N . THR A 1 102 ? 15.379 6.741 -16.885 1.00 94.06 102 THR A N 1
ATOM 799 C CA . THR A 1 102 ? 15.685 7.814 -15.931 1.00 94.06 102 THR A CA 1
ATOM 800 C C . THR A 1 102 ? 14.432 8.184 -15.137 1.00 94.06 102 THR A C 1
ATOM 802 O O . THR A 1 102 ? 13.325 7.743 -15.458 1.00 94.06 102 THR A O 1
ATOM 805 N N . HIS A 1 103 ? 14.576 9.037 -14.120 1.00 93.31 103 HIS A N 1
ATOM 806 C CA . HIS A 1 103 ? 13.457 9.492 -13.288 1.00 93.31 103 HIS A CA 1
ATOM 807 C C . HIS A 1 103 ? 12.308 10.132 -14.091 1.00 93.31 103 HIS A C 1
ATOM 809 O O . HIS A 1 103 ? 11.152 10.008 -13.693 1.00 93.31 103 HIS A O 1
ATOM 815 N N . PHE A 1 104 ? 12.593 10.716 -15.261 1.00 93.75 104 PHE A N 1
ATOM 816 C CA . PHE A 1 104 ? 11.578 11.277 -16.158 1.00 93.75 104 PHE A CA 1
ATOM 817 C C . PHE A 1 104 ? 10.607 10.230 -16.722 1.00 93.75 104 PHE A C 1
ATOM 819 O O . PHE A 1 104 ? 9.470 10.561 -17.047 1.00 93.75 104 PHE A O 1
ATOM 826 N N . GLN A 1 105 ? 11.029 8.967 -16.852 1.00 93.44 105 GLN A N 1
ATOM 827 C CA . GLN A 1 105 ? 10.177 7.892 -17.375 1.00 93.44 105 GLN A CA 1
ATOM 828 C C . GLN A 1 105 ? 9.511 7.067 -16.274 1.00 93.44 105 GLN A C 1
ATOM 830 O O . GLN A 1 105 ? 8.490 6.429 -16.541 1.00 93.44 105 GLN A O 1
ATOM 835 N N . ILE A 1 106 ? 10.045 7.094 -15.045 1.00 94.56 106 ILE A N 1
ATOM 836 C CA . ILE A 1 106 ? 9.538 6.282 -13.928 1.00 94.56 106 ILE A CA 1
ATOM 837 C C . ILE A 1 106 ? 8.047 6.525 -13.706 1.00 94.56 106 ILE A C 1
ATOM 839 O O . ILE A 1 106 ? 7.308 5.557 -13.582 1.00 94.56 106 ILE A O 1
ATOM 843 N N . GLY A 1 107 ? 7.584 7.780 -13.721 1.00 95.25 107 GLY A N 1
ATOM 844 C CA . GLY A 1 107 ? 6.168 8.095 -13.501 1.00 95.25 107 GLY A CA 1
ATOM 845 C C . GLY A 1 107 ? 5.236 7.428 -14.519 1.00 95.25 107 GLY A C 1
ATOM 846 O O . GLY A 1 107 ? 4.244 6.810 -14.140 1.00 95.25 107 GLY A O 1
ATOM 847 N N . ALA A 1 108 ? 5.583 7.482 -15.808 1.00 95.12 108 ALA A N 1
ATOM 848 C CA . ALA A 1 108 ? 4.780 6.877 -16.870 1.00 95.12 108 ALA A CA 1
ATOM 849 C C . ALA A 1 108 ? 4.804 5.339 -16.819 1.00 95.12 108 ALA A C 1
ATOM 851 O O . ALA A 1 108 ? 3.773 4.693 -17.004 1.00 95.12 108 ALA A O 1
ATOM 852 N N . ILE A 1 109 ? 5.971 4.748 -16.547 1.00 96.31 109 ILE A N 1
ATOM 853 C CA . ILE A 1 109 ? 6.135 3.294 -16.388 1.00 96.31 109 ILE A CA 1
ATOM 854 C C . ILE A 1 109 ? 5.347 2.807 -15.166 1.00 96.31 109 ILE A C 1
ATOM 856 O O . ILE A 1 109 ? 4.599 1.832 -15.251 1.00 96.31 109 ILE A O 1
ATOM 860 N N . LEU A 1 110 ? 5.474 3.514 -14.042 1.00 96.31 110 LEU A N 1
ATOM 861 C CA . LEU A 1 110 ? 4.771 3.203 -12.807 1.00 96.31 110 LEU A CA 1
ATOM 862 C C . LEU A 1 110 ? 3.262 3.313 -12.990 1.00 96.31 110 LEU A C 1
ATOM 864 O O . LEU A 1 110 ? 2.559 2.423 -12.540 1.00 96.31 110 LEU A O 1
ATOM 868 N N . ASN A 1 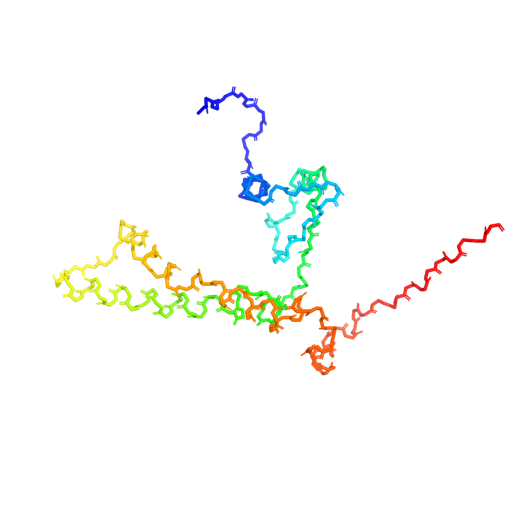111 ? 2.759 4.340 -13.677 1.00 96.06 111 ASN A N 1
ATOM 869 C CA . ASN A 1 111 ? 1.326 4.491 -13.930 1.00 96.06 111 ASN A CA 1
ATOM 870 C C . ASN A 1 111 ? 0.742 3.274 -14.674 1.00 96.06 111 ASN A C 1
ATOM 872 O O . ASN A 1 111 ? -0.279 2.727 -14.255 1.00 96.06 111 ASN A O 1
ATOM 876 N N . LYS A 1 112 ? 1.437 2.785 -15.710 1.00 95.56 112 LYS A N 1
ATOM 877 C CA . LYS A 1 112 ? 1.035 1.575 -16.447 1.00 95.56 112 LYS A CA 1
ATOM 878 C C . LYS A 1 112 ? 1.049 0.327 -15.569 1.00 95.56 112 LYS A C 1
ATOM 880 O O . LYS A 1 112 ? 0.103 -0.457 -15.595 1.00 95.56 112 LYS A O 1
ATOM 885 N N . ALA A 1 113 ? 2.111 0.141 -14.788 1.00 96.69 113 ALA A N 1
ATOM 886 C CA . ALA A 1 113 ? 2.230 -0.992 -13.876 1.00 96.69 113 ALA A CA 1
ATOM 887 C C . ALA A 1 113 ? 1.183 -0.941 -12.751 1.00 96.69 113 ALA A C 1
ATOM 889 O O . ALA A 1 113 ? 0.579 -1.958 -12.415 1.00 96.69 113 ALA A O 1
ATOM 890 N N . TYR A 1 114 ? 0.931 0.250 -12.208 1.00 95.06 114 TYR A N 1
ATOM 891 C CA . TYR A 1 114 ? -0.047 0.501 -11.158 1.00 95.06 114 TYR A CA 1
ATOM 892 C C . TYR A 1 114 ? -1.457 0.164 -11.634 1.00 95.06 114 TYR A C 1
ATOM 894 O O . TYR A 1 114 ? -2.149 -0.577 -10.948 1.00 95.06 114 TYR A O 1
ATOM 902 N N . GLY A 1 115 ? -1.852 0.593 -12.839 1.00 93.94 115 GLY A N 1
ATOM 903 C CA . GLY A 1 115 ? -3.159 0.246 -13.412 1.00 93.94 115 GLY A CA 1
ATOM 904 C C . GLY A 1 115 ? -3.389 -1.264 -13.570 1.00 93.94 115 GLY A C 1
ATOM 905 O O . GLY A 1 115 ? -4.526 -1.720 -13.509 1.00 93.94 115 GLY A O 1
ATOM 906 N N . LYS A 1 116 ? -2.317 -2.056 -13.717 1.00 93.88 116 LYS A N 1
ATOM 907 C CA . LYS A 1 116 ? -2.384 -3.528 -13.755 1.00 93.88 116 LYS A CA 1
ATOM 908 C C . LYS A 1 116 ? -2.413 -4.165 -12.363 1.00 93.88 116 LYS A C 1
ATOM 910 O O . LYS A 1 116 ? -3.020 -5.217 -12.187 1.00 93.88 116 LYS A O 1
ATOM 915 N N . ALA A 1 117 ? -1.733 -3.568 -11.384 1.00 93.88 117 ALA A N 1
ATOM 916 C CA . ALA A 1 117 ? -1.632 -4.097 -10.023 1.00 93.88 117 ALA A CA 1
ATOM 917 C C . ALA A 1 117 ? -2.836 -3.730 -9.141 1.00 93.88 117 ALA A C 1
ATOM 919 O O . ALA A 1 117 ? -3.300 -4.556 -8.351 1.00 93.88 117 ALA A O 1
ATOM 920 N N . ALA A 1 118 ? -3.328 -2.496 -9.268 1.00 92.62 118 ALA A N 1
ATOM 921 C CA . ALA A 1 118 ? -4.334 -1.876 -8.407 1.00 92.62 118 ALA A CA 1
ATOM 922 C C . ALA A 1 118 ? -5.756 -2.282 -8.815 1.00 92.62 118 ALA A C 1
ATOM 924 O O . ALA A 1 118 ? -6.591 -1.451 -9.166 1.00 92.62 118 ALA A O 1
ATOM 925 N N . THR A 1 119 ? -6.023 -3.585 -8.800 1.00 94.06 119 THR A N 1
ATOM 926 C CA . THR A 1 119 ? -7.358 -4.124 -9.070 1.00 94.06 119 THR A CA 1
ATOM 927 C C . THR A 1 119 ? -8.154 -4.273 -7.776 1.00 94.06 119 THR A C 1
ATOM 929 O O . THR A 1 119 ? -7.581 -4.508 -6.709 1.00 94.06 119 THR A O 1
ATOM 932 N N . VAL A 1 120 ? -9.486 -4.211 -7.875 1.00 93.25 120 VAL A N 1
ATOM 933 C CA . VAL A 1 120 ? -10.387 -4.494 -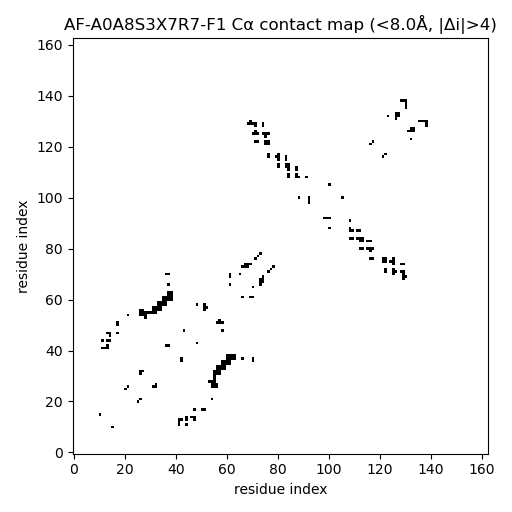6.742 1.00 93.25 120 VAL A CA 1
ATOM 934 C C . VAL A 1 120 ? -10.105 -5.880 -6.161 1.00 93.25 120 VAL A C 1
ATOM 936 O O . VAL A 1 120 ? -10.055 -6.040 -4.947 1.00 93.25 120 VAL A O 1
ATOM 939 N N . GLN A 1 121 ? -9.828 -6.869 -7.015 1.00 93.00 121 GLN A N 1
ATOM 940 C CA . GLN A 1 121 ? -9.516 -8.225 -6.569 1.00 93.00 121 GLN A CA 1
ATOM 941 C C . GLN A 1 121 ? -8.230 -8.285 -5.738 1.00 93.00 121 GLN A C 1
ATOM 943 O O . GLN A 1 121 ? -8.186 -8.997 -4.738 1.00 93.00 121 GLN A O 1
ATOM 948 N N . THR A 1 122 ? -7.194 -7.534 -6.127 1.00 91.19 122 THR A N 1
ATOM 949 C CA . THR A 1 122 ? -5.955 -7.424 -5.346 1.00 91.19 122 THR A CA 1
ATOM 950 C C . THR A 1 122 ? -6.258 -6.885 -3.952 1.00 91.19 122 THR A C 1
ATOM 952 O O . THR A 1 122 ? -5.821 -7.477 -2.969 1.00 91.19 122 THR A O 1
ATOM 955 N N . ALA A 1 123 ? -7.056 -5.814 -3.865 1.00 90.94 123 ALA A N 1
ATOM 956 C CA . ALA A 1 123 ? -7.442 -5.217 -2.592 1.00 90.94 123 ALA A CA 1
ATOM 957 C C . ALA A 1 123 ? -8.231 -6.206 -1.719 1.00 90.94 123 ALA A C 1
ATOM 959 O O . ALA A 1 123 ? -7.816 -6.482 -0.596 1.00 90.94 123 ALA A O 1
ATOM 960 N N . VAL A 1 124 ? -9.303 -6.806 -2.249 1.00 93.25 124 VAL A N 1
ATOM 961 C CA . VAL A 1 124 ? -10.143 -7.776 -1.520 1.00 93.25 124 VAL A CA 1
ATOM 962 C C . VAL A 1 124 ? -9.314 -8.955 -1.008 1.00 93.25 124 VAL A C 1
ATOM 964 O O . VAL A 1 124 ? -9.368 -9.278 0.176 1.00 93.25 124 VAL A O 1
ATOM 967 N N . ASN A 1 125 ? -8.481 -9.550 -1.866 1.00 91.62 125 ASN A N 1
ATOM 968 C CA . ASN A 1 125 ? -7.606 -10.655 -1.473 1.00 91.62 125 ASN A CA 1
ATOM 969 C C . ASN A 1 125 ? -6.590 -10.241 -0.401 1.00 91.62 125 ASN A C 1
ATOM 971 O O . ASN A 1 125 ? -6.235 -11.057 0.446 1.00 91.62 125 ASN A O 1
ATOM 975 N N . GLY A 1 126 ? -6.101 -8.999 -0.450 1.00 91.94 126 GLY A N 1
ATOM 976 C CA . GLY A 1 126 ? -5.216 -8.440 0.564 1.00 91.94 126 GLY A CA 1
ATOM 977 C C . GLY A 1 126 ? -5.862 -8.447 1.939 1.00 91.94 126 GLY A C 1
ATOM 978 O O . GLY A 1 126 ? -5.310 -9.051 2.850 1.00 91.94 126 GLY A O 1
ATOM 979 N N . PHE A 1 127 ? -7.045 -7.846 2.067 1.00 91.69 127 PHE A N 1
ATOM 980 C CA . PHE A 1 127 ? -7.759 -7.788 3.346 1.00 91.69 127 PHE A CA 1
ATOM 981 C C . PHE A 1 127 ? -8.210 -9.165 3.852 1.00 91.69 127 PHE A C 1
ATOM 983 O O . PHE A 1 127 ? -8.183 -9.411 5.059 1.00 91.69 127 PHE A O 1
ATOM 990 N N . GLN A 1 128 ? -8.571 -10.072 2.941 1.00 92.56 128 GLN A N 1
ATOM 991 C CA . GLN A 1 128 ? -8.962 -11.434 3.296 1.00 92.56 128 GLN A CA 1
ATOM 992 C C . GLN A 1 128 ? -7.783 -12.234 3.852 1.00 92.56 128 GLN A C 1
ATOM 994 O O . GLN A 1 128 ? -7.912 -12.889 4.879 1.00 92.56 128 GLN A O 1
ATOM 999 N N . LYS A 1 129 ? -6.611 -12.167 3.209 1.00 90.00 129 LYS A N 1
ATOM 1000 C CA . LYS A 1 129 ? -5.420 -12.911 3.648 1.00 90.00 129 LYS A CA 1
ATOM 1001 C C . LYS A 1 129 ? -4.821 -12.405 4.955 1.00 90.00 129 LYS A C 1
ATOM 1003 O O . LYS A 1 129 ? -4.111 -13.156 5.612 1.00 90.00 129 LYS A O 1
ATOM 1008 N N . THR A 1 130 ? -5.061 -11.145 5.302 1.00 89.31 130 THR A N 1
ATOM 1009 C CA . THR A 1 130 ? -4.619 -10.564 6.573 1.00 89.31 130 THR A CA 1
ATOM 1010 C C . THR A 1 130 ? -5.624 -10.795 7.705 1.00 89.31 130 THR A C 1
ATOM 1012 O O . THR A 1 130 ? -5.338 -10.398 8.828 1.00 89.31 130 THR A O 1
ATOM 1015 N N . GLY A 1 131 ? -6.804 -11.366 7.421 1.00 89.75 131 GLY A N 1
ATOM 1016 C CA . GLY A 1 131 ? -7.876 -11.584 8.404 1.00 89.75 131 GLY A CA 1
ATOM 1017 C C . GLY A 1 131 ? -8.541 -10.290 8.868 1.00 89.75 131 GLY A C 1
ATOM 1018 O O . GLY A 1 131 ? -9.201 -10.264 9.903 1.00 89.75 131 GLY A O 1
ATOM 1019 N N . LEU A 1 132 ? -8.344 -9.197 8.121 1.00 88.94 132 LEU A N 1
ATOM 1020 C CA . LEU A 1 132 ? -8.950 -7.901 8.427 1.00 88.94 132 LEU A CA 1
ATOM 1021 C C . LEU A 1 132 ? -10.380 -7.835 7.899 1.00 88.94 132 LEU A C 1
ATOM 1023 O O . LEU A 1 132 ? -11.248 -7.248 8.540 1.00 88.94 132 LEU A O 1
ATOM 1027 N N . TRP A 1 133 ? -10.620 -8.418 6.720 1.00 89.00 133 TRP A N 1
ATOM 1028 C CA . TRP A 1 133 ? -11.957 -8.514 6.153 1.00 89.00 133 TRP A CA 1
ATOM 1029 C C . TRP A 1 133 ? -12.131 -9.753 5.256 1.00 89.00 133 TRP A C 1
ATOM 1031 O O . TRP A 1 133 ? -11.492 -9.822 4.204 1.00 89.00 133 TRP A O 1
ATOM 1041 N N . PRO A 1 134 ? -13.041 -10.686 5.592 1.00 92.12 134 PRO A N 1
ATOM 1042 C CA . PRO A 1 134 ? -13.793 -10.759 6.848 1.00 92.12 134 PRO A CA 1
ATOM 1043 C C . PRO A 1 134 ? -12.864 -10.830 8.067 1.00 92.12 134 PRO A C 1
ATOM 1045 O O . PRO A 1 134 ? -11.728 -11.285 7.945 1.00 92.12 134 PRO A O 1
ATOM 1048 N N . VAL A 1 135 ? -13.333 -10.342 9.217 1.00 90.25 135 VAL A N 1
ATOM 1049 C CA . VAL A 1 135 ? -12.540 -10.362 10.454 1.00 90.25 135 VAL A CA 1
ATOM 1050 C C . VAL A 1 135 ? -12.346 -11.813 10.892 1.00 90.25 135 VAL A C 1
ATOM 1052 O O . VAL A 1 135 ? -13.324 -12.497 11.188 1.00 90.25 135 VAL A O 1
ATOM 1055 N N . ASP A 1 136 ? -11.093 -12.262 10.936 1.00 90.81 136 ASP A N 1
ATOM 1056 C CA . ASP A 1 136 ? -10.711 -13.608 11.364 1.00 90.81 136 ASP A CA 1
ATOM 1057 C C . ASP A 1 136 ? -9.523 -13.545 12.341 1.00 90.81 136 ASP A C 1
ATOM 1059 O O . ASP A 1 136 ? -8.368 -13.436 11.916 1.00 90.81 136 ASP A O 1
ATOM 1063 N N . PRO A 1 137 ? -9.787 -13.622 13.659 1.00 85.81 137 PRO A N 1
ATOM 1064 C CA . PRO A 1 137 ? -8.741 -13.633 14.679 1.00 85.81 137 PRO A CA 1
ATOM 1065 C C . PRO A 1 137 ? -7.835 -14.872 14.633 1.00 85.81 137 PRO A C 1
ATOM 1067 O O . PRO A 1 137 ? -6.745 -14.836 15.196 1.00 85.81 137 PRO A O 1
ATOM 1070 N N . TYR A 1 138 ? -8.266 -15.955 13.977 1.00 86.88 138 TYR A N 1
ATOM 1071 C CA . TYR A 1 138 ? -7.582 -17.252 13.962 1.00 86.88 138 TYR A CA 1
ATOM 1072 C C . TYR A 1 138 ? -6.821 -17.510 12.659 1.00 86.88 138 TYR A C 1
ATOM 1074 O O . TYR A 1 138 ? -6.335 -18.618 12.423 1.00 86.88 138 TYR A O 1
ATOM 1082 N N . ILE A 1 139 ? -6.686 -16.491 11.804 1.00 88.38 139 ILE A N 1
ATOM 1083 C CA . ILE A 1 139 ? -6.006 -16.633 10.514 1.00 88.38 139 ILE A CA 1
ATOM 1084 C C . ILE A 1 139 ? -4.513 -16.959 10.656 1.00 88.38 139 ILE A C 1
ATOM 1086 O O . ILE A 1 139 ? -3.898 -17.532 9.752 1.00 88.38 139 ILE A O 1
ATOM 1090 N N . PHE A 1 140 ? -3.918 -16.595 11.792 1.00 86.06 140 PHE A N 1
ATOM 1091 C CA . PHE A 1 140 ? -2.534 -16.901 12.117 1.00 86.06 140 PHE A CA 1
ATOM 1092 C C . PHE A 1 140 ? -2.481 -18.031 13.151 1.00 86.06 140 PHE A C 1
ATOM 1094 O O . PHE A 1 140 ? -3.167 -17.949 14.165 1.00 86.06 140 PHE A O 1
ATOM 1101 N N . PRO A 1 141 ? -1.665 -19.073 12.931 1.00 85.12 141 PRO A N 1
ATOM 1102 C CA . PRO A 1 141 ? -1.491 -20.147 13.905 1.00 85.12 141 PRO A CA 1
ATOM 1103 C C . PRO A 1 141 ? -0.719 -19.698 15.156 1.00 85.12 141 PRO A C 1
ATOM 1105 O O . PRO A 1 141 ? 0.185 -18.865 15.065 1.00 85.12 141 PRO A O 1
ATOM 1108 N N . ASP A 1 142 ? -1.023 -20.328 16.296 1.00 82.50 142 ASP A N 1
ATOM 1109 C CA . ASP A 1 142 ? -0.537 -19.962 17.639 1.00 82.50 142 ASP A CA 1
ATOM 1110 C C . ASP A 1 142 ? 0.989 -19.826 17.746 1.00 82.50 142 ASP A C 1
ATOM 1112 O O . ASP A 1 142 ? 1.494 -18.894 18.371 1.00 82.50 142 ASP A O 1
ATOM 1116 N N . TYR A 1 143 ? 1.749 -20.685 17.058 1.00 81.75 143 TYR A N 1
ATOM 1117 C CA . TYR A 1 143 ? 3.217 -20.642 17.092 1.00 81.75 143 TYR A CA 1
ATOM 1118 C C . TYR A 1 143 ? 3.803 -19.318 16.561 1.00 81.75 143 TYR A C 1
ATOM 1120 O O . TYR A 1 143 ? 4.948 -18.971 16.840 1.00 81.75 143 TYR A O 1
ATOM 1128 N N . LEU A 1 144 ? 3.036 -18.545 15.781 1.00 79.62 144 LEU A N 1
ATOM 1129 C CA . LEU A 1 144 ? 3.462 -17.226 15.307 1.00 79.62 144 LEU A CA 1
ATOM 1130 C C . LEU A 1 144 ? 3.401 -16.147 16.387 1.00 79.62 144 LEU A C 1
ATOM 1132 O O . LEU A 1 144 ? 4.013 -15.092 16.202 1.00 79.62 144 LEU A O 1
ATOM 1136 N N . PHE A 1 145 ? 2.690 -16.408 17.482 1.00 76.12 145 PHE A N 1
ATOM 1137 C CA . PHE A 1 145 ? 2.565 -15.518 18.630 1.00 76.12 145 PHE A CA 1
ATOM 1138 C C . PHE A 1 145 ? 3.574 -15.843 19.739 1.00 76.12 145 PHE A C 1
ATOM 1140 O O . PHE A 1 145 ? 3.801 -14.993 20.596 1.00 76.12 145 PHE A O 1
ATOM 1147 N N . GLU A 1 146 ? 4.270 -16.987 19.670 1.00 78.56 146 GLU A N 1
ATOM 1148 C CA . GLU A 1 146 ? 5.343 -17.366 20.607 1.00 78.56 146 GLU A CA 1
ATOM 1149 C C . GLU A 1 146 ? 6.376 -16.248 20.867 1.00 78.56 146 GLU A C 1
ATOM 1151 O O . GLU A 1 146 ? 6.732 -16.031 22.027 1.00 78.56 146 GLU A O 1
ATOM 1156 N N . PRO A 1 147 ? 6.840 -15.468 19.862 1.00 76.88 147 PRO A N 1
ATOM 1157 C CA . PRO A 1 147 ? 7.782 -14.373 20.112 1.00 76.88 147 PRO A CA 1
ATOM 1158 C C . PRO A 1 147 ? 7.207 -13.237 20.974 1.00 76.88 147 PRO A C 1
ATOM 1160 O O . PRO A 1 147 ? 7.973 -12.480 21.568 1.00 76.88 147 PRO A O 1
ATOM 1163 N N . ALA A 1 148 ? 5.879 -13.099 21.030 1.00 72.31 148 ALA A N 1
ATOM 1164 C CA . ALA A 1 148 ? 5.178 -12.049 21.764 1.00 72.31 148 ALA A CA 1
ATOM 1165 C C . ALA A 1 148 ? 4.771 -12.466 23.190 1.00 72.31 148 ALA A C 1
ATOM 1167 O O . ALA A 1 148 ? 4.408 -11.589 23.977 1.00 72.31 148 ALA A O 1
ATOM 1168 N N . GLU A 1 149 ? 4.888 -13.752 23.552 1.00 73.31 149 GLU A N 1
ATOM 1169 C CA . GLU A 1 149 ? 4.522 -14.294 24.876 1.00 73.31 149 GLU A CA 1
ATOM 1170 C C . GLU A 1 149 ? 5.172 -13.523 26.031 1.00 73.31 149 GLU A C 1
ATOM 1172 O O . GLU A 1 149 ? 4.529 -13.197 27.026 1.00 73.31 149 GLU A O 1
ATOM 1177 N N . THR A 1 150 ? 6.438 -13.131 25.873 1.00 73.38 150 THR A N 1
ATOM 1178 C CA . THR A 1 150 ? 7.181 -12.383 26.905 1.00 73.38 150 THR A CA 1
ATOM 1179 C C . THR A 1 150 ? 6.676 -10.953 27.125 1.00 73.38 150 THR A C 1
ATOM 1181 O O . THR A 1 150 ? 6.986 -10.341 28.145 1.00 73.38 150 THR A O 1
ATOM 1184 N N . THR A 1 151 ? 5.894 -10.419 26.184 1.00 74.50 151 THR A N 1
ATOM 1185 C CA . THR A 1 151 ? 5.324 -9.063 26.212 1.00 74.50 151 THR A CA 1
ATOM 1186 C C . THR A 1 151 ? 3.801 -9.061 26.320 1.00 74.50 151 THR A C 1
ATOM 1188 O O . THR A 1 151 ? 3.182 -8.002 26.208 1.00 74.50 151 THR A O 1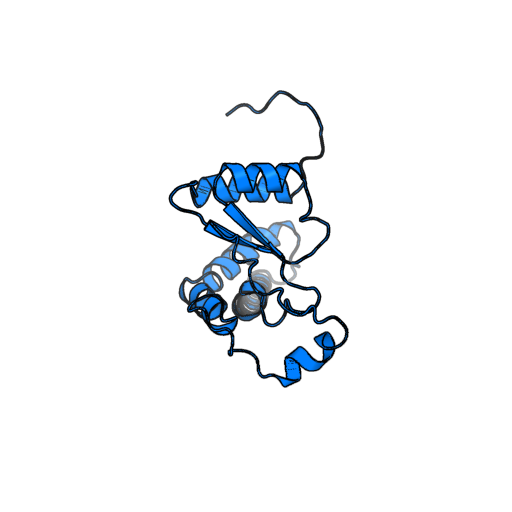
ATOM 1191 N N . ASN A 1 152 ? 3.190 -10.232 26.507 1.00 74.25 152 ASN A N 1
ATOM 1192 C CA . ASN A 1 152 ? 1.745 -10.372 26.505 1.00 74.25 152 ASN A CA 1
ATOM 1193 C C . ASN A 1 152 ? 1.154 -9.718 27.763 1.00 74.25 152 ASN A C 1
ATOM 1195 O O . ASN A 1 152 ? 1.550 -10.024 28.890 1.00 74.25 152 ASN A O 1
ATOM 1199 N N . ILE A 1 153 ? 0.224 -8.785 27.574 1.00 73.12 153 ILE A N 1
ATOM 1200 C CA . ILE A 1 153 ? -0.464 -8.105 28.674 1.00 73.12 153 ILE A CA 1
ATOM 1201 C C . ILE A 1 153 ? -1.811 -8.813 28.846 1.00 73.12 153 ILE A C 1
ATOM 1203 O O . ILE A 1 153 ? -2.584 -8.845 27.886 1.00 73.12 153 ILE A O 1
ATOM 1207 N N . PRO A 1 154 ? -2.121 -9.377 30.029 1.00 74.00 154 PRO A N 1
ATOM 1208 C CA . PRO A 1 154 ? -3.415 -10.000 30.257 1.00 74.00 154 PRO A CA 1
ATOM 1209 C C . PRO A 1 154 ? -4.523 -8.977 30.004 1.00 74.00 154 PRO A C 1
ATOM 1211 O O . PRO A 1 154 ? -4.460 -7.858 30.521 1.00 74.00 154 PRO A O 1
ATOM 1214 N N . MET A 1 155 ? -5.540 -9.351 29.224 1.00 65.44 155 MET A N 1
ATOM 1215 C CA . MET A 1 155 ? -6.727 -8.515 29.058 1.00 65.44 155 MET A CA 1
ATOM 1216 C C . MET A 1 155 ? -7.334 -8.248 30.440 1.00 65.44 155 MET A C 1
ATOM 1218 O O . MET A 1 155 ? -7.739 -9.182 31.133 1.00 65.44 155 MET A O 1
ATOM 1222 N N . GLN A 1 156 ? -7.390 -6.980 30.855 1.00 61.72 156 GLN A N 1
ATOM 1223 C CA . GLN A 1 156 ? -8.206 -6.597 32.002 1.00 61.72 156 GLN A CA 1
ATOM 1224 C C . GLN A 1 156 ? -9.659 -6.899 31.641 1.00 61.72 156 GLN A C 1
ATOM 1226 O O . GLN A 1 156 ? -10.192 -6.305 30.709 1.00 61.72 156 GLN A O 1
ATOM 1231 N N . GLN A 1 157 ? -10.277 -7.841 32.357 1.00 54.56 157 GLN A N 1
ATOM 1232 C CA . GLN A 1 157 ? -11.726 -8.013 32.327 1.00 54.56 157 GLN A CA 1
ATOM 1233 C C . GLN A 1 157 ? -12.366 -6.665 32.644 1.00 54.56 157 GLN A C 1
ATOM 1235 O O . GLN A 1 157 ? -11.965 -6.012 33.613 1.00 54.56 157 GLN A O 1
ATOM 1240 N N . ASP A 1 158 ? -13.305 -6.252 31.792 1.00 54.56 158 ASP A N 1
ATOM 1241 C CA . ASP A 1 158 ? -14.032 -4.998 31.925 1.00 54.56 158 ASP A CA 1
ATOM 1242 C C . ASP A 1 158 ? -14.443 -4.791 33.384 1.00 54.56 158 ASP A C 1
ATOM 1244 O O . ASP A 1 158 ? -15.047 -5.667 34.014 1.00 54.56 158 ASP A O 1
ATOM 1248 N N . ARG A 1 159 ? -14.081 -3.631 33.942 1.00 50.28 159 ARG A N 1
ATOM 1249 C CA . ARG A 1 159 ? -14.676 -3.177 35.193 1.00 50.28 159 ARG A CA 1
ATOM 1250 C C . ARG A 1 159 ? -16.167 -3.032 34.922 1.00 50.28 159 ARG A C 1
ATOM 1252 O O . ARG A 1 159 ? -16.588 -2.085 34.271 1.00 50.28 159 ARG A O 1
ATOM 1259 N N . VAL A 1 160 ? -16.944 -4.008 35.377 1.00 50.69 160 VAL A N 1
ATOM 1260 C CA . VAL A 1 160 ? -18.385 -3.855 35.542 1.00 50.69 160 VAL A CA 1
ATOM 1261 C C . VAL A 1 160 ? -18.543 -2.793 36.621 1.00 50.69 160 VAL A C 1
ATOM 1263 O O . VAL A 1 160 ? -18.357 -3.083 37.803 1.00 50.69 160 VAL A O 1
ATOM 1266 N N . ASP A 1 161 ? -18.770 -1.551 36.207 1.00 49.62 161 ASP A N 1
ATOM 1267 C CA . ASP A 1 161 ? -19.137 -0.483 37.125 1.00 49.62 161 ASP A CA 1
ATOM 1268 C C . ASP A 1 161 ? -20.491 -0.870 37.753 1.00 49.62 161 ASP A C 1
ATOM 1270 O O . ASP A 1 161 ? -21.451 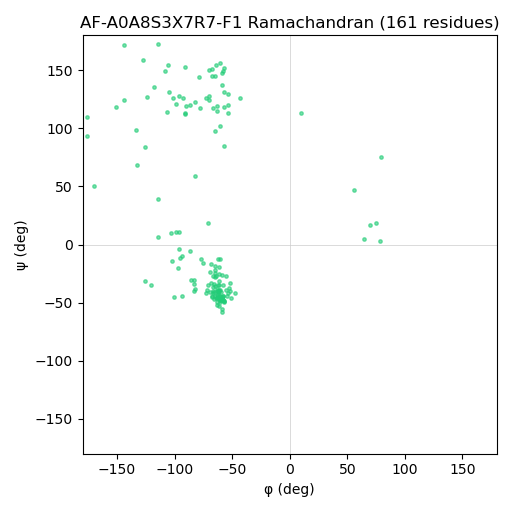-1.107 37.013 1.00 49.62 161 ASP A O 1
ATOM 1274 N N . PRO A 1 162 ? -20.586 -1.031 39.086 1.00 55.38 162 PRO A N 1
ATOM 1275 C CA . PRO A 1 162 ? -21.865 -1.300 39.728 1.00 55.38 162 PRO A CA 1
ATOM 1276 C C . PRO A 1 162 ? -22.748 -0.043 39.671 1.00 55.38 162 PRO A C 1
ATOM 1278 O O . PRO A 1 162 ? -22.299 1.036 40.064 1.00 55.38 162 PRO A O 1
ATOM 1281 N N . GLU A 1 163 ? -23.982 -0.202 39.180 1.00 51.88 163 GLU A N 1
ATOM 1282 C CA . GLU A 1 163 ? -25.096 0.741 39.398 1.00 51.88 163 GLU A CA 1
ATOM 1283 C C . GLU A 1 163 ? -25.448 0.873 40.888 1.00 51.88 163 GLU A C 1
ATOM 1285 O O . GLU A 1 163 ? -25.420 -0.156 41.608 1.00 51.88 163 GLU A O 1
#

Organism: Parnassius apollo (NCBI:txid110799)